Protein AF-A0A5Q4E3F9-F1 (afdb_monomer)

Foldseek 3Di:
DDDDDDDDDDDDDPDPPDDPPPPPDPCPPPVPPPPVVVVVVLVVLLVQLVVLQVVLVVCVVVVVLVSSLVSLVSSLVSCVVSVVPVSNVSSLQSNLVSCVSVVVNVVSVVD

pLDDT: mean 79.7, std 23.47, range [38.62, 98.75]

Sequence (111 aa):
MRYAAKWLGLVAATAVMVPFAEISGFFKEPGDLMPAALAQSAEERKAEAGRLLDQGVEQFNVSQFREALRSWEQALEIYREIEDRDGEGRALGNLGIAYGSLGDYRQAIDF

Mean predicted aligned error: 13.58 Å

Radius of gyration: 21.67 Å; Cα contacts (8 Å, |Δi|>4): 84; chains: 1; bounding box: 46×48×54 Å

Nearest PDB structures (foldseek):
  3sf4-assembly1_A  TM=8.828E-01  e=9.933E-03  Homo sapiens
  3ro3-assembly1_A  TM=9.677E-01  e=2.035E-02  Mus musculus
  4yvo-assembly1_A  TM=9.845E-01  e=2.402E-02  Arabidopsis thaliana
  8glv-assembly1_Lf  TM=8.428E-01  e=2.439E-01  Chlamydomonas reinhardtii
  4i9e-assembly1_B  TM=7.942E-01  e=3.793E-01  Bacillus subtilis subsp. subtilis str. 168

Structure (mmCIF, N/CA/C/O backbone):
data_AF-A0A5Q4E3F9-F1
#
_entry.id   AF-A0A5Q4E3F9-F1
#
loop_
_atom_site.group_PDB
_atom_site.id
_atom_site.type_symbol
_atom_site.label_atom_id
_atom_site.label_alt_id
_atom_site.label_comp_id
_atom_site.label_asym_id
_atom_site.label_entity_id
_atom_site.label_seq_id
_atom_site.pdbx_PDB_ins_code
_atom_site.Cartn_x
_atom_site.Cartn_y
_atom_site.Cartn_z
_atom_site.occupancy
_atom_site.B_iso_or_equiv
_atom_site.auth_seq_id
_atom_site.auth_comp_id
_atom_site.auth_asym_id
_atom_site.auth_atom_id
_a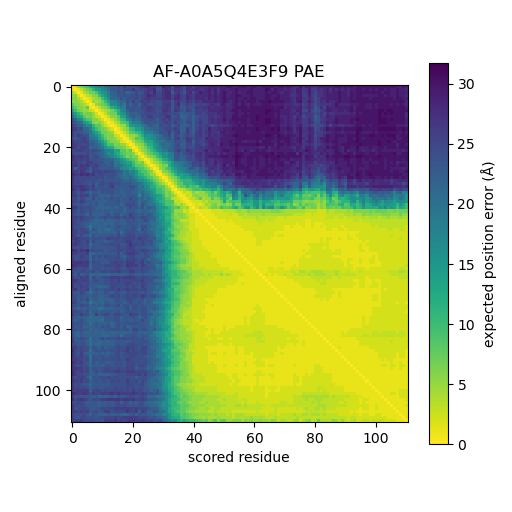tom_site.pdbx_PDB_model_num
ATOM 1 N N . MET A 1 1 ? 1.035 42.644 -22.861 1.00 38.62 1 MET A N 1
ATOM 2 C CA . MET A 1 1 ? 0.411 41.388 -22.388 1.00 38.62 1 MET A CA 1
ATOM 3 C C . MET A 1 1 ? 1.522 40.332 -22.359 1.00 38.62 1 MET A C 1
ATOM 5 O O . MET A 1 1 ? 1.952 39.922 -23.418 1.00 38.62 1 MET A O 1
ATOM 9 N N . ARG A 1 2 ? 2.345 40.248 -21.302 1.00 58.91 2 ARG A N 1
ATOM 10 C CA . ARG A 1 2 ? 2.255 39.331 -20.140 1.00 58.91 2 ARG A CA 1
ATOM 11 C C . ARG A 1 2 ? 1.922 37.881 -20.520 1.00 58.91 2 ARG A C 1
ATOM 13 O O . ARG A 1 2 ? 0.752 37.560 -20.492 1.00 58.91 2 ARG A O 1
ATOM 20 N N . TYR A 1 3 ? 2.939 37.054 -20.780 1.00 49.88 3 TYR A N 1
ATOM 21 C CA . TYR A 1 3 ? 3.209 35.829 -20.010 1.00 49.88 3 TYR A CA 1
ATOM 22 C C . TYR A 1 3 ? 4.714 35.550 -20.021 1.00 49.88 3 TYR A C 1
ATOM 24 O O . TYR A 1 3 ? 5.286 35.053 -20.983 1.00 49.88 3 TYR A O 1
ATOM 32 N N . ALA A 1 4 ? 5.346 35.937 -18.916 1.00 47.97 4 ALA A N 1
ATOM 33 C CA . ALA A 1 4 ? 6.593 35.363 -18.459 1.00 47.97 4 ALA A CA 1
ATOM 34 C C . ALA A 1 4 ? 6.235 34.056 -17.740 1.00 47.97 4 ALA A C 1
ATOM 36 O O . ALA A 1 4 ? 5.540 34.103 -16.725 1.00 47.97 4 ALA A O 1
ATOM 37 N N . ALA A 1 5 ? 6.692 32.915 -18.249 1.00 56.16 5 ALA A N 1
ATOM 38 C CA . ALA A 1 5 ? 6.723 31.667 -17.497 1.00 56.16 5 ALA A CA 1
ATOM 39 C C . ALA A 1 5 ? 8.181 31.396 -17.125 1.00 56.16 5 ALA A C 1
ATOM 41 O O . ALA A 1 5 ? 9.022 31.074 -17.961 1.00 56.16 5 ALA A O 1
ATOM 42 N N . LYS A 1 6 ? 8.476 31.669 -15.856 1.00 49.81 6 LYS A N 1
ATOM 43 C CA . LYS A 1 6 ? 9.757 31.447 -15.200 1.00 49.81 6 LYS A CA 1
ATOM 44 C C . LYS A 1 6 ? 10.014 29.946 -15.064 1.00 49.81 6 LYS A C 1
ATOM 46 O O . LYS A 1 6 ? 9.208 29.235 -14.475 1.00 49.81 6 LYS A O 1
ATOM 51 N N . TRP A 1 7 ? 11.173 29.519 -15.543 1.00 39.16 7 TRP A N 1
ATOM 52 C CA . TRP A 1 7 ? 11.849 28.289 -15.149 1.00 39.16 7 TRP A CA 1
ATOM 53 C C . TRP A 1 7 ? 12.178 28.321 -13.656 1.00 39.16 7 TRP A C 1
ATOM 55 O O . TRP A 1 7 ? 12.777 29.299 -13.222 1.00 39.16 7 TRP A O 1
ATOM 65 N N . LEU A 1 8 ? 11.845 27.272 -12.898 1.00 42.03 8 LEU A N 1
ATOM 66 C CA . LEU A 1 8 ? 12.529 26.907 -11.649 1.00 42.03 8 LEU A CA 1
ATOM 67 C C . LEU A 1 8 ? 12.261 25.425 -11.331 1.00 42.03 8 LEU A C 1
ATOM 69 O O . LEU A 1 8 ? 11.358 25.075 -10.580 1.00 42.03 8 LEU A O 1
ATOM 73 N N . GLY A 1 9 ? 13.080 24.564 -11.923 1.00 43.66 9 GLY A N 1
ATOM 74 C CA . GLY A 1 9 ? 13.325 23.197 -11.477 1.00 43.66 9 GLY A CA 1
ATOM 75 C C . GLY A 1 9 ? 14.825 22.965 -11.592 1.00 43.66 9 GLY A C 1
ATOM 76 O O . GLY A 1 9 ? 15.331 22.688 -12.673 1.00 43.66 9 GLY A O 1
ATOM 77 N N . LEU A 1 10 ? 15.547 23.218 -10.502 1.00 45.50 10 LEU A N 1
ATOM 78 C CA . LEU A 1 10 ? 16.985 22.996 -10.378 1.00 45.50 10 LEU A CA 1
ATOM 79 C C . LEU A 1 10 ? 17.276 21.492 -10.468 1.00 45.50 10 LEU A C 1
ATOM 81 O O . LEU A 1 10 ? 16.983 20.760 -9.529 1.00 45.50 10 LEU A O 1
ATOM 85 N N . VAL A 1 11 ? 17.926 21.052 -11.544 1.00 44.12 11 VAL A N 1
ATOM 86 C CA . VAL A 1 11 ? 18.807 19.881 -11.489 1.00 44.12 11 VAL A CA 1
ATOM 87 C C . VAL A 1 11 ? 20.178 20.345 -11.949 1.00 44.12 11 VAL A C 1
ATOM 89 O O . VAL A 1 11 ? 20.416 20.617 -13.124 1.00 44.12 11 VAL A O 1
ATOM 92 N N . ALA A 1 12 ? 21.071 20.507 -10.978 1.00 42.97 12 ALA A N 1
ATOM 93 C CA . ALA A 1 12 ? 22.480 20.725 -11.226 1.00 42.97 12 ALA A CA 1
ATOM 94 C C . ALA A 1 12 ? 23.082 19.428 -11.782 1.00 42.97 12 ALA A C 1
ATOM 96 O O . ALA A 1 12 ? 23.466 18.535 -11.036 1.00 42.97 12 ALA A O 1
ATOM 97 N N . ALA A 1 13 ? 23.174 19.336 -13.101 1.00 41.88 13 ALA A N 1
ATOM 98 C CA . ALA A 1 13 ? 24.150 18.495 -13.768 1.00 41.88 13 ALA A CA 1
ATOM 99 C C . ALA A 1 13 ? 24.885 19.412 -14.739 1.00 41.88 13 ALA A C 1
ATOM 101 O O . ALA A 1 13 ? 24.270 20.029 -15.607 1.00 41.88 13 ALA A O 1
ATOM 102 N N . THR A 1 14 ? 26.189 19.586 -14.541 1.00 40.38 14 THR A N 1
ATOM 103 C CA . THR A 1 14 ? 27.051 20.361 -15.435 1.00 40.38 14 THR A CA 1
ATOM 104 C C . THR A 1 14 ? 27.060 19.699 -16.810 1.00 40.38 14 THR A C 1
ATOM 106 O O . THR A 1 14 ? 27.890 18.838 -17.092 1.00 40.38 14 THR A O 1
ATOM 109 N N . ALA A 1 15 ? 26.110 20.073 -17.660 1.00 41.53 15 ALA A N 1
ATOM 110 C CA . ALA A 1 15 ? 26.126 19.720 -19.062 1.00 41.53 15 ALA A CA 1
ATOM 111 C C . ALA A 1 15 ? 27.229 20.547 -19.724 1.00 41.53 15 ALA A C 1
ATOM 113 O O . ALA A 1 15 ? 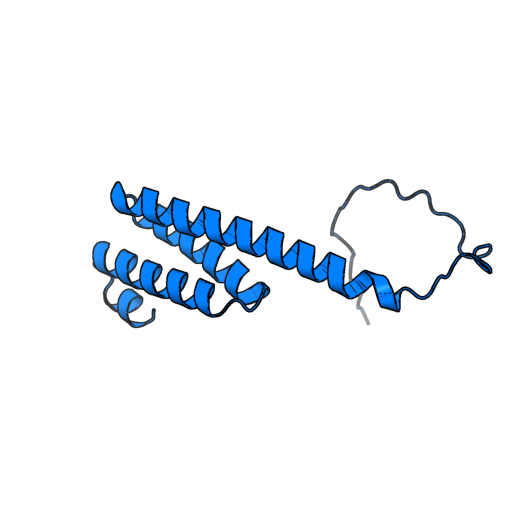27.122 21.767 -19.858 1.00 41.53 15 ALA A O 1
ATOM 114 N N . VAL A 1 16 ? 28.309 19.880 -20.126 1.00 45.00 16 VAL A N 1
ATOM 115 C CA . VAL A 1 16 ? 29.194 20.410 -21.161 1.00 45.00 16 VAL A CA 1
ATOM 116 C C . VAL A 1 16 ? 28.315 20.610 -22.395 1.00 45.00 16 VAL A C 1
ATOM 118 O O . VAL A 1 16 ? 27.860 19.650 -23.012 1.00 45.00 16 VAL A O 1
ATOM 121 N N . MET A 1 17 ? 28.001 21.868 -22.699 1.00 46.41 17 MET A N 1
ATOM 122 C CA . MET A 1 17 ? 27.249 22.258 -23.884 1.00 46.41 17 MET A CA 1
ATOM 123 C C . MET A 1 17 ? 28.147 22.034 -25.102 1.00 46.41 17 MET A C 1
ATOM 125 O O . MET A 1 17 ? 28.962 22.886 -25.447 1.00 46.41 17 MET A O 1
ATOM 129 N N . VAL A 1 18 ? 28.034 20.864 -25.730 1.00 52.53 18 VAL A N 1
ATOM 130 C CA . VAL A 1 18 ? 28.659 20.623 -27.032 1.00 52.53 18 VAL A CA 1
ATOM 131 C C . VAL A 1 18 ? 27.805 21.326 -28.096 1.00 52.53 18 VAL A C 1
ATOM 133 O O . VAL A 1 18 ? 26.594 21.097 -28.142 1.00 52.53 18 VAL A O 1
ATOM 136 N N . PRO A 1 19 ? 28.382 22.209 -28.932 1.00 42.56 19 PRO A N 1
ATOM 137 C CA . PRO A 1 19 ? 27.640 22.882 -29.989 1.00 42.56 19 PRO A CA 1
ATOM 138 C C . PRO A 1 19 ? 27.097 21.870 -31.010 1.00 42.56 19 PRO A C 1
ATOM 140 O O . PRO A 1 19 ? 27.812 21.006 -31.511 1.00 42.56 19 PRO A O 1
ATOM 143 N N . PHE A 1 20 ? 25.809 22.017 -31.320 1.00 46.03 20 PHE A N 1
ATOM 144 C CA . PHE A 1 20 ? 24.930 21.120 -32.089 1.00 46.03 20 PHE A CA 1
ATOM 145 C C . PHE A 1 20 ? 25.302 20.915 -33.583 1.00 46.03 20 PHE A C 1
ATOM 147 O O . PHE A 1 20 ? 24.492 20.423 -34.359 1.00 46.03 20 PHE A O 1
ATOM 154 N N . ALA A 1 21 ? 26.510 21.269 -34.030 1.00 41.41 21 ALA A N 1
ATOM 155 C CA . ALA A 1 21 ? 26.840 21.333 -35.460 1.00 41.41 21 ALA A CA 1
ATOM 156 C C . ALA A 1 21 ? 27.741 20.205 -36.013 1.00 41.41 21 ALA A C 1
ATOM 158 O O . ALA A 1 21 ? 27.964 20.183 -37.218 1.00 41.41 21 ALA A O 1
ATOM 159 N N . GLU A 1 22 ? 28.226 19.249 -35.205 1.00 44.12 22 GLU A N 1
ATOM 160 C CA . GLU A 1 22 ? 29.203 18.233 -35.673 1.00 44.12 22 GLU A CA 1
ATOM 161 C C . GLU A 1 22 ? 28.793 16.756 -35.495 1.00 44.12 22 GLU A C 1
ATOM 163 O O . GLU A 1 22 ? 29.639 15.866 -35.511 1.00 44.12 22 GLU A O 1
ATOM 168 N N . ILE A 1 23 ? 27.501 16.435 -35.375 1.00 51.12 23 ILE A N 1
ATOM 169 C CA . ILE A 1 23 ? 27.048 15.030 -35.274 1.00 51.12 23 ILE A CA 1
ATOM 170 C C . ILE A 1 23 ? 26.315 14.596 -36.550 1.00 51.12 23 ILE A C 1
ATOM 172 O O . ILE A 1 23 ? 25.184 14.124 -36.512 1.00 51.12 23 ILE A O 1
ATOM 176 N N . SER A 1 24 ? 26.955 14.731 -37.710 1.00 47.88 24 SER A N 1
ATOM 177 C CA . SER A 1 24 ? 26.427 14.209 -38.982 1.00 47.88 24 SER A CA 1
ATOM 178 C C . SER A 1 24 ? 26.780 12.732 -39.241 1.00 47.88 24 SER A C 1
ATOM 180 O O . SER A 1 24 ? 26.596 12.247 -40.354 1.00 47.88 24 SER A O 1
ATOM 182 N N . GLY A 1 25 ? 27.246 11.986 -38.226 1.00 45.28 25 GLY A N 1
ATOM 183 C CA . GLY A 1 25 ? 27.610 10.565 -38.372 1.00 45.28 25 GLY A CA 1
ATOM 184 C C . GLY A 1 25 ? 27.355 9.649 -37.167 1.00 45.28 25 GLY A C 1
ATOM 185 O O . GLY A 1 25 ? 27.696 8.473 -37.240 1.00 45.28 25 GLY A O 1
ATOM 186 N N . PHE A 1 26 ? 26.762 10.140 -36.070 1.00 47.06 26 PHE A N 1
ATOM 187 C CA . PHE A 1 26 ? 26.516 9.346 -34.849 1.00 47.06 26 PHE A CA 1
ATOM 188 C C . PHE A 1 26 ? 25.034 9.301 -34.446 1.00 47.06 26 PHE A C 1
ATOM 190 O O . PHE A 1 26 ? 24.702 9.033 -33.297 1.00 47.06 26 PHE A O 1
ATOM 197 N N . PHE A 1 27 ? 24.117 9.556 -35.380 1.00 45.72 27 PHE A N 1
ATOM 198 C CA . PHE A 1 27 ? 22.696 9.284 -35.167 1.00 45.72 27 PHE A CA 1
ATOM 199 C C . PHE A 1 27 ? 22.392 7.877 -35.689 1.00 45.72 27 PHE A C 1
ATOM 201 O O . PHE A 1 27 ? 21.877 7.678 -36.785 1.00 45.72 27 PHE A O 1
ATOM 208 N N . LYS A 1 28 ? 22.788 6.872 -34.902 1.00 48.53 28 LYS A N 1
ATOM 209 C CA . LYS A 1 28 ? 22.161 5.554 -34.984 1.00 48.53 28 LYS A CA 1
ATOM 210 C C . LYS A 1 28 ? 20.734 5.746 -34.476 1.00 48.53 28 LYS A C 1
ATOM 212 O O . LYS A 1 28 ? 20.566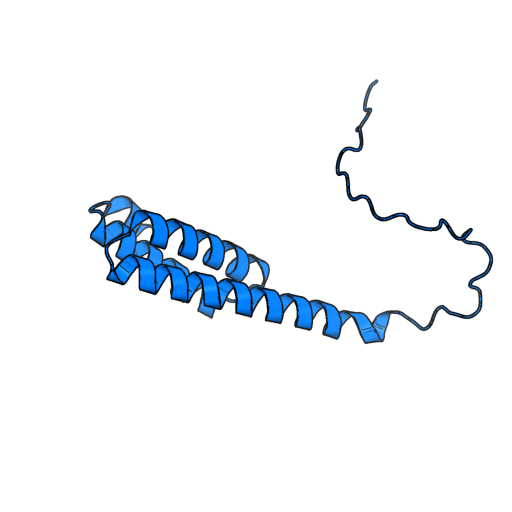 6.140 -33.327 1.00 48.53 28 LYS A O 1
ATOM 217 N N . GLU A 1 29 ? 19.758 5.562 -35.364 1.00 42.38 29 GLU A N 1
ATOM 218 C CA . GLU A 1 29 ? 18.313 5.620 -35.100 1.00 42.38 29 GLU A CA 1
ATOM 219 C C . GLU A 1 29 ? 17.980 5.226 -33.641 1.00 42.38 29 GLU A C 1
ATOM 221 O O . GLU A 1 29 ? 18.190 4.069 -33.266 1.00 42.38 29 GLU A O 1
ATOM 226 N N . PRO A 1 30 ? 17.471 6.141 -32.791 1.00 49.97 30 PRO A N 1
ATOM 227 C CA . PRO A 1 30 ? 17.118 5.830 -31.402 1.00 49.97 30 PRO A CA 1
ATOM 228 C C . PRO A 1 30 ? 15.907 4.884 -31.259 1.00 49.97 30 PRO A C 1
ATOM 230 O O . PRO A 1 30 ? 15.471 4.623 -30.142 1.00 49.97 30 PRO A O 1
ATOM 233 N N . GLY A 1 31 ? 15.371 4.336 -32.355 1.00 47.41 31 GLY A N 1
ATOM 234 C CA . GLY A 1 31 ? 14.193 3.464 -32.356 1.00 47.41 31 GLY A CA 1
ATOM 235 C C . GLY 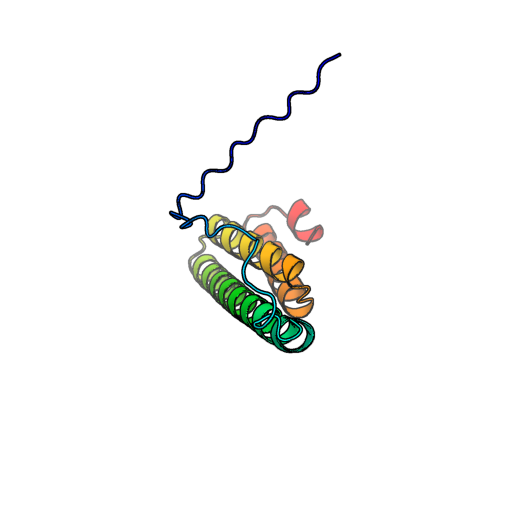A 1 31 ? 14.375 2.115 -31.650 1.00 47.41 31 GLY A C 1
ATOM 236 O O . GLY A 1 31 ? 13.403 1.588 -31.118 1.00 47.41 31 GLY A O 1
ATOM 237 N N . ASP A 1 32 ? 15.601 1.586 -31.563 1.00 48.47 32 ASP A N 1
ATOM 238 C CA . ASP A 1 32 ? 15.830 0.221 -31.054 1.00 48.47 32 ASP A CA 1
ATOM 239 C C . ASP A 1 32 ? 16.153 0.145 -29.547 1.00 48.47 32 ASP A C 1
ATOM 241 O O . ASP A 1 32 ? 16.110 -0.935 -28.959 1.00 48.47 32 ASP A O 1
ATOM 245 N N . LEU A 1 33 ? 16.482 1.269 -28.894 1.00 52.50 33 LEU A N 1
ATOM 246 C CA . LEU A 1 33 ? 16.935 1.290 -27.487 1.00 52.50 33 LEU A CA 1
ATOM 247 C C . LEU A 1 33 ? 15.904 1.862 -26.499 1.00 52.50 33 LEU A C 1
ATOM 249 O O . LEU A 1 33 ? 16.103 1.782 -25.288 1.00 52.50 33 LEU A O 1
ATOM 253 N N . MET A 1 34 ? 14.790 2.412 -26.991 1.00 53.19 34 MET A N 1
ATOM 254 C CA . MET A 1 34 ? 13.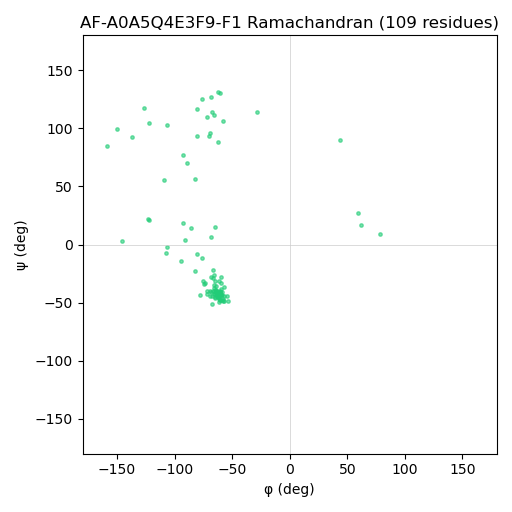743 3.012 -26.153 1.00 53.19 34 MET A CA 1
ATOM 255 C C . MET A 1 34 ? 12.824 2.036 -25.393 1.00 53.19 34 MET A C 1
ATOM 257 O O . MET A 1 34 ? 12.440 2.387 -24.278 1.00 53.19 34 MET A O 1
ATOM 261 N N . PRO A 1 35 ? 12.499 0.813 -25.864 1.00 61.12 35 PRO A N 1
ATOM 262 C CA . PRO A 1 35 ? 11.617 -0.067 -25.092 1.00 61.12 35 PRO A CA 1
ATOM 263 C C . PRO A 1 35 ? 12.312 -0.700 -23.876 1.00 61.12 35 PRO A C 1
ATOM 265 O O . PRO A 1 35 ? 11.685 -0.863 -22.834 1.00 61.12 35 PRO A O 1
ATOM 268 N N . ALA A 1 36 ? 13.608 -1.016 -23.968 1.00 61.47 36 ALA A N 1
ATOM 269 C CA . ALA A 1 36 ? 14.329 -1.697 -22.891 1.00 61.47 36 ALA A CA 1
ATOM 270 C C . ALA A 1 36 ? 14.588 -0.786 -21.679 1.00 61.47 36 ALA A C 1
ATOM 272 O O . ALA A 1 36 ? 14.432 -1.226 -20.546 1.00 61.47 36 ALA A O 1
ATOM 273 N N . ALA A 1 37 ? 14.932 0.487 -21.906 1.00 61.12 37 ALA A N 1
ATOM 274 C CA . ALA A 1 37 ? 15.168 1.446 -20.826 1.00 61.12 37 ALA A CA 1
ATOM 275 C C . ALA A 1 37 ? 13.874 1.809 -20.075 1.00 61.12 37 ALA A C 1
ATOM 277 O O . ALA A 1 37 ? 13.876 1.881 -18.847 1.00 61.12 37 ALA A O 1
ATOM 278 N N . LEU A 1 38 ? 12.757 1.979 -20.797 1.00 69.94 38 LEU A N 1
ATOM 279 C CA . LEU A 1 38 ? 11.446 2.216 -20.186 1.00 69.94 38 LEU A CA 1
ATOM 280 C C . LEU A 1 38 ? 10.954 0.984 -19.419 1.00 69.94 38 LEU A C 1
ATOM 282 O O . LEU A 1 38 ? 10.530 1.124 -18.274 1.00 69.94 38 LEU A O 1
ATOM 286 N N . ALA A 1 39 ? 11.089 -0.216 -19.992 1.00 66.25 39 ALA A N 1
ATOM 287 C CA . ALA A 1 39 ? 10.766 -1.463 -19.298 1.00 66.25 39 ALA A CA 1
ATOM 288 C C . ALA A 1 39 ? 11.626 -1.653 -18.041 1.00 66.25 39 ALA A C 1
ATOM 290 O O . ALA A 1 39 ? 11.099 -1.988 -16.988 1.00 66.25 39 ALA A O 1
ATOM 291 N N . GLN A 1 40 ? 12.928 -1.368 -18.114 1.00 69.75 40 GLN A N 1
ATOM 292 C CA . GLN A 1 40 ? 13.810 -1.449 -16.952 1.00 69.75 40 GLN A CA 1
ATOM 293 C C . GLN A 1 40 ? 13.391 -0.459 -15.858 1.00 69.75 40 GLN A C 1
ATOM 295 O O . GLN A 1 40 ? 13.317 -0.834 -14.692 1.00 69.75 40 GLN A O 1
ATOM 300 N N . SER A 1 41 ? 13.037 0.774 -16.229 1.00 82.75 41 SER A N 1
ATOM 301 C CA . SER A 1 41 ? 12.536 1.758 -15.266 1.00 82.75 41 SER A CA 1
ATOM 302 C C . SER A 1 41 ? 11.185 1.361 -14.655 1.00 82.75 41 SER A C 1
ATOM 304 O O . SER A 1 41 ? 10.962 1.591 -13.468 1.00 82.75 41 SER A O 1
ATOM 306 N N . ALA A 1 42 ? 10.307 0.705 -15.423 1.00 87.88 42 ALA A N 1
ATOM 307 C CA . ALA A 1 42 ? 9.038 0.178 -14.926 1.00 87.88 42 ALA A CA 1
ATOM 308 C C . ALA A 1 42 ? 9.247 -0.995 -13.954 1.00 87.88 42 ALA A C 1
ATOM 310 O O . ALA A 1 42 ? 8.598 -1.040 -12.914 1.00 87.88 42 ALA A O 1
ATOM 311 N N . GLU A 1 43 ? 10.186 -1.901 -14.239 1.00 88.94 43 GLU A N 1
ATOM 312 C CA . GLU A 1 43 ? 10.537 -3.010 -13.341 1.00 88.94 43 GLU A CA 1
ATOM 313 C C . GLU A 1 43 ? 11.190 -2.523 -12.040 1.00 88.94 43 GLU A C 1
ATOM 315 O O . GLU A 1 43 ? 10.870 -3.013 -10.957 1.00 88.94 43 GLU A O 1
ATOM 320 N N . GLU A 1 44 ? 12.065 -1.518 -12.108 1.00 92.06 44 GLU A N 1
ATOM 32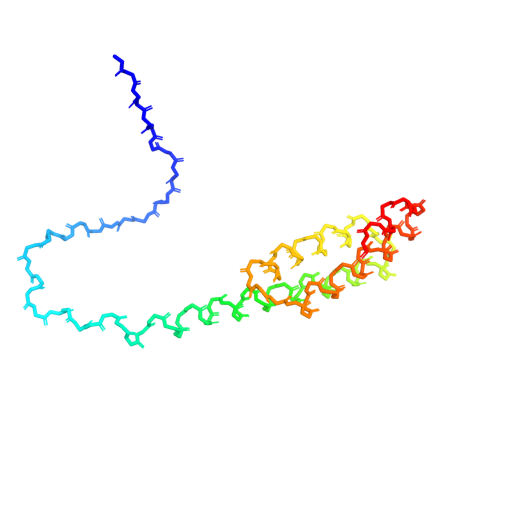1 C CA . GLU A 1 44 ? 12.656 -0.897 -10.917 1.00 92.06 44 GLU A CA 1
ATOM 322 C C . GLU A 1 44 ? 11.583 -0.228 -10.046 1.00 92.06 44 GLU A C 1
ATOM 324 O O . GLU A 1 44 ? 11.546 -0.446 -8.831 1.00 92.06 44 GLU A O 1
ATOM 329 N N . ARG A 1 45 ? 10.653 0.509 -10.667 1.00 93.19 45 ARG A N 1
ATOM 330 C CA . ARG A 1 45 ? 9.495 1.110 -9.988 1.00 93.19 45 ARG A CA 1
ATOM 331 C C . ARG A 1 45 ? 8.568 0.053 -9.394 1.00 93.19 45 ARG A C 1
ATOM 333 O O . ARG A 1 45 ? 8.151 0.177 -8.246 1.00 93.19 45 ARG A O 1
ATOM 340 N N . LYS A 1 46 ? 8.302 -1.032 -10.120 1.00 95.69 46 LYS A N 1
ATOM 341 C CA . LYS A 1 46 ? 7.527 -2.172 -9.619 1.00 95.69 46 LYS A CA 1
ATOM 342 C C . LYS A 1 46 ? 8.177 -2.801 -8.391 1.00 95.69 46 LYS A C 1
ATOM 344 O O . LYS A 1 46 ? 7.489 -3.103 -7.418 1.00 95.69 46 LYS A O 1
ATOM 349 N N . ALA A 1 47 ? 9.495 -2.982 -8.413 1.00 96.88 47 ALA A N 1
ATOM 350 C CA . ALA A 1 47 ? 10.237 -3.519 -7.280 1.00 96.88 47 ALA A CA 1
ATOM 351 C C . ALA A 1 47 ? 10.188 -2.579 -6.063 1.00 96.88 47 ALA A C 1
ATOM 353 O O . ALA A 1 47 ? 10.047 -3.046 -4.933 1.00 96.88 47 ALA A O 1
ATOM 354 N N . GLU A 1 48 ? 10.271 -1.264 -6.275 1.00 96.88 48 GLU A N 1
ATOM 355 C CA . GLU A 1 48 ? 10.082 -0.255 -5.226 1.00 96.88 48 GLU A CA 1
ATOM 356 C C . GLU A 1 48 ? 8.675 -0.324 -4.613 1.00 96.88 48 GLU A C 1
ATOM 358 O O . GLU A 1 48 ? 8.545 -0.442 -3.393 1.00 96.88 48 GLU A O 1
ATOM 363 N N . ALA A 1 49 ? 7.631 -0.353 -5.446 1.00 98.12 49 ALA A N 1
ATOM 364 C CA . ALA A 1 49 ? 6.246 -0.503 -5.001 1.00 98.12 49 ALA A CA 1
ATOM 365 C C . ALA A 1 49 ? 6.022 -1.811 -4.224 1.00 98.12 49 ALA A C 1
ATOM 367 O O . ALA A 1 49 ? 5.318 -1.822 -3.215 1.00 98.12 49 ALA A O 1
ATOM 368 N N . GLY A 1 50 ? 6.658 -2.906 -4.652 1.00 98.56 50 GLY A N 1
ATOM 369 C CA . GLY A 1 50 ? 6.649 -4.184 -3.938 1.00 98.56 50 GLY A CA 1
ATOM 370 C C . GLY A 1 50 ? 7.218 -4.066 -2.526 1.00 98.56 50 GLY A C 1
ATOM 371 O O . GLY A 1 50 ? 6.574 -4.478 -1.566 1.00 98.56 50 GLY A O 1
ATOM 372 N N . ARG A 1 51 ? 8.377 -3.415 -2.374 1.00 98.56 51 ARG A N 1
ATOM 373 C CA . ARG A 1 51 ? 8.992 -3.189 -1.055 1.00 98.56 51 ARG A CA 1
ATOM 374 C C . ARG A 1 51 ? 8.115 -2.333 -0.144 1.00 98.56 51 ARG A C 1
ATOM 376 O O . ARG A 1 51 ? 8.010 -2.633 1.040 1.00 98.56 51 ARG A O 1
ATOM 383 N N . LEU A 1 52 ? 7.488 -1.286 -0.681 1.00 98.62 52 LEU A N 1
ATOM 384 C CA . LEU A 1 52 ? 6.550 -0.446 0.070 1.00 98.62 52 LEU A CA 1
ATOM 385 C C . LEU A 1 52 ? 5.308 -1.234 0.503 1.00 98.62 52 LEU A C 1
ATOM 387 O O . LEU A 1 52 ? 4.837 -1.073 1.629 1.00 98.62 52 LEU A O 1
ATOM 391 N N . LEU A 1 53 ? 4.805 -2.118 -0.363 1.00 98.50 53 LEU A N 1
ATOM 392 C CA . LEU A 1 53 ? 3.686 -2.999 -0.047 1.00 98.50 53 LEU A CA 1
ATOM 393 C C . LEU A 1 53 ? 4.025 -3.920 1.135 1.00 98.50 53 LEU A C 1
ATOM 395 O O . LEU A 1 53 ? 3.256 -3.982 2.097 1.00 98.50 53 LEU A O 1
ATOM 399 N N . ASP A 1 54 ? 5.195 -4.559 1.092 1.00 98.56 54 ASP A N 1
ATOM 400 C CA . ASP A 1 54 ? 5.692 -5.440 2.154 1.00 98.56 54 ASP A CA 1
ATOM 401 C C . ASP A 1 54 ? 5.962 -4.671 3.455 1.00 98.56 54 ASP A C 1
ATOM 403 O O . ASP A 1 54 ? 5.595 -5.122 4.541 1.00 98.56 54 ASP A O 1
ATOM 407 N N . GLN A 1 55 ? 6.540 -3.470 3.361 1.00 98.62 55 GLN A N 1
ATOM 408 C CA . GLN A 1 55 ? 6.744 -2.592 4.512 1.00 98.62 55 GLN A CA 1
ATOM 409 C C . GLN A 1 55 ? 5.416 -2.236 5.190 1.00 98.62 55 GLN A C 1
ATOM 411 O O . GLN A 1 55 ? 5.329 -2.272 6.418 1.00 98.62 55 GLN A O 1
ATOM 416 N N . GLY A 1 56 ? 4.379 -1.911 4.412 1.00 98.56 56 GLY A N 1
ATOM 417 C CA . GLY A 1 56 ? 3.065 -1.611 4.970 1.00 98.56 56 GLY A CA 1
ATOM 418 C C . GLY A 1 56 ? 2.442 -2.822 5.672 1.00 98.56 56 GLY A C 1
ATOM 419 O O . GLY A 1 56 ? 1.838 -2.665 6.731 1.00 98.56 56 GLY A O 1
ATOM 420 N N . VAL A 1 57 ? 2.660 -4.040 5.156 1.00 98.56 57 VAL A N 1
ATOM 421 C CA . VAL A 1 57 ? 2.245 -5.287 5.831 1.00 98.56 57 VAL A CA 1
ATOM 422 C C . VAL A 1 57 ? 2.959 -5.446 7.170 1.00 98.56 57 VAL A C 1
ATOM 424 O O . VAL A 1 57 ? 2.310 -5.722 8.179 1.00 98.56 57 VAL A O 1
ATOM 427 N N . GLU A 1 58 ? 4.269 -5.214 7.214 1.00 98.56 58 GLU A N 1
ATOM 428 C CA . GLU A 1 58 ? 5.030 -5.292 8.462 1.00 98.56 58 GLU A CA 1
ATOM 429 C C . GLU A 1 58 ? 4.534 -4.269 9.494 1.00 98.56 58 GLU A C 1
ATOM 431 O O . GLU A 1 58 ? 4.270 -4.613 10.646 1.00 98.56 58 GLU A O 1
ATOM 436 N N . GLN A 1 59 ? 4.312 -3.022 9.074 1.00 98.44 59 GLN A N 1
ATOM 437 C CA . GLN A 1 59 ? 3.755 -1.970 9.929 1.00 98.44 59 GLN A CA 1
ATOM 438 C C . GLN A 1 59 ? 2.353 -2.322 10.440 1.00 98.44 59 GLN A C 1
ATOM 440 O O . GLN A 1 59 ? 2.045 -2.093 11.613 1.00 98.44 59 GLN A O 1
ATOM 445 N N . PHE A 1 60 ? 1.508 -2.903 9.588 1.00 98.38 60 PHE A N 1
ATOM 446 C CA . PHE A 1 60 ? 0.172 -3.353 9.962 1.00 98.38 60 PHE A CA 1
ATOM 447 C C . PHE A 1 60 ? 0.225 -4.441 11.043 1.00 98.38 60 PHE A C 1
ATOM 449 O O . PHE A 1 60 ? -0.510 -4.361 12.028 1.00 98.38 60 PHE A O 1
ATOM 456 N N . ASN A 1 61 ? 1.137 -5.411 10.915 1.00 98.06 61 ASN A N 1
ATOM 457 C CA . ASN A 1 61 ? 1.301 -6.503 11.880 1.00 98.06 61 ASN A CA 1
ATOM 458 C C . ASN A 1 61 ? 1.682 -6.007 13.282 1.00 98.06 61 ASN A C 1
ATOM 460 O O . ASN A 1 61 ? 1.263 -6.589 14.282 1.00 98.06 61 ASN A O 1
ATOM 464 N N . VAL A 1 62 ? 2.417 -4.895 13.371 1.00 97.88 62 VAL A N 1
ATOM 465 C CA . VAL A 1 62 ? 2.753 -4.231 14.643 1.00 97.88 62 VAL A CA 1
ATOM 466 C C . VAL A 1 62 ? 1.756 -3.130 15.034 1.00 97.88 62 VAL A C 1
ATOM 468 O O . VAL A 1 62 ? 2.051 -2.287 15.879 1.00 97.88 62 VAL A O 1
ATOM 471 N N . SER A 1 63 ? 0.552 -3.141 14.447 1.00 97.44 63 SER A N 1
ATOM 472 C CA . SER A 1 63 ? -0.552 -2.198 14.707 1.00 97.44 63 SER A CA 1
ATOM 473 C C . SER A 1 63 ? -0.250 -0.726 14.388 1.00 97.44 63 SER A C 1
ATOM 475 O O . SER A 1 63 ? -0.988 0.174 14.798 1.00 97.44 63 SER A O 1
ATOM 477 N N . GLN A 1 64 ? 0.795 -0.447 13.605 1.00 98.00 64 GLN A N 1
ATOM 478 C CA . GLN A 1 64 ? 1.123 0.893 13.112 1.00 98.00 64 GLN A CA 1
ATOM 479 C C . GLN A 1 64 ? 0.291 1.225 11.862 1.00 98.00 64 GLN A C 1
ATOM 481 O O . GLN A 1 64 ? 0.811 1.559 10.799 1.00 98.00 64 GLN A O 1
ATOM 486 N N . PHE A 1 65 ? -1.038 1.156 11.982 1.00 96.00 65 PHE A N 1
ATOM 487 C CA . PHE A 1 65 ? -1.968 1.249 10.848 1.00 96.00 65 PHE A CA 1
ATOM 488 C C . PHE A 1 65 ? -1.823 2.540 10.032 1.00 96.00 65 PHE A C 1
ATOM 490 O O . PHE A 1 65 ? -1.910 2.519 8.811 1.00 96.00 65 PHE A O 1
ATOM 497 N N . ARG A 1 66 ? -1.549 3.677 10.686 1.00 96.19 66 ARG A N 1
ATOM 498 C CA . ARG A 1 66 ? -1.352 4.962 9.988 1.00 96.19 66 ARG A CA 1
ATOM 499 C C . ARG A 1 66 ? -0.078 5.004 9.148 1.00 96.19 66 ARG A C 1
ATOM 501 O O . ARG A 1 66 ? -0.004 5.792 8.213 1.00 96.19 66 ARG A O 1
ATOM 508 N N . GLU A 1 67 ? 0.939 4.243 9.527 1.00 97.56 67 GLU A N 1
ATOM 509 C CA . GLU A 1 67 ? 2.165 4.108 8.741 1.00 97.56 67 GLU A CA 1
ATOM 510 C C . GLU A 1 67 ? 1.944 3.161 7.571 1.00 97.56 67 GLU A C 1
ATOM 512 O O . GLU A 1 67 ? 2.274 3.536 6.449 1.00 97.56 67 GLU A O 1
ATOM 517 N N . ALA A 1 68 ? 1.271 2.032 7.822 1.00 98.50 68 ALA A N 1
ATOM 518 C CA . ALA A 1 68 ? 0.881 1.083 6.785 1.00 98.50 68 ALA A CA 1
ATOM 519 C C . ALA A 1 68 ? 0.077 1.760 5.666 1.00 98.50 68 ALA A C 1
ATOM 521 O O . ALA A 1 68 ? 0.392 1.575 4.493 1.00 98.50 68 ALA A O 1
ATOM 522 N N . LEU A 1 69 ? -0.888 2.619 6.028 1.00 98.50 69 LEU A N 1
ATOM 523 C CA . LEU A 1 69 ? -1.643 3.432 5.070 1.00 98.50 69 LEU A CA 1
ATOM 524 C C . LEU A 1 69 ? -0.723 4.253 4.159 1.00 98.50 69 LEU A C 1
ATOM 526 O O . LEU A 1 69 ? -0.861 4.182 2.945 1.00 98.50 69 LEU A O 1
ATOM 530 N N . ARG A 1 70 ? 0.261 4.970 4.720 1.00 98.44 70 ARG A N 1
ATOM 531 C CA . ARG A 1 70 ? 1.187 5.788 3.919 1.00 98.44 70 ARG A CA 1
ATOM 532 C C . ARG A 1 70 ? 2.015 4.938 2.960 1.00 98.44 70 ARG A C 1
ATOM 534 O O . ARG A 1 70 ? 2.157 5.301 1.798 1.00 98.44 70 ARG A O 1
ATOM 541 N N . SER A 1 71 ? 2.550 3.814 3.433 1.00 98.50 71 SER A N 1
ATOM 542 C CA . SER A 1 71 ? 3.343 2.914 2.592 1.00 98.50 71 SER A CA 1
ATOM 543 C C . SER A 1 71 ? 2.508 2.305 1.461 1.00 98.50 71 SER A C 1
ATOM 545 O O . SER A 1 71 ? 2.969 2.242 0.322 1.00 98.50 71 SER A O 1
ATOM 547 N N . TRP A 1 72 ? 1.262 1.917 1.735 1.00 98.69 72 TRP A N 1
ATOM 548 C CA . TRP A 1 72 ? 0.360 1.374 0.720 1.00 98.69 72 TRP A CA 1
ATOM 549 C C . TRP A 1 72 ? -0.181 2.428 -0.253 1.00 98.69 72 TRP A C 1
ATOM 551 O O . TRP A 1 72 ? -0.318 2.119 -1.432 1.00 98.69 72 TRP A O 1
ATOM 561 N N . GLU A 1 73 ? -0.407 3.671 0.179 1.00 98.50 73 GLU A N 1
ATOM 562 C CA . GLU A 1 73 ? -0.741 4.798 -0.707 1.00 98.50 73 GLU A CA 1
ATOM 563 C C . GLU A 1 73 ? 0.401 5.098 -1.690 1.00 98.50 73 GLU A C 1
ATOM 565 O O . GLU A 1 73 ? 0.160 5.256 -2.886 1.00 98.50 73 GLU A O 1
ATOM 570 N N . GLN A 1 74 ? 1.650 5.107 -1.212 1.00 98.25 74 GLN A N 1
ATOM 571 C CA . GLN A 1 74 ? 2.824 5.293 -2.072 1.00 98.25 74 GLN A CA 1
ATOM 572 C C . GLN A 1 74 ? 2.995 4.135 -3.063 1.00 98.25 74 GLN A C 1
ATOM 574 O O . GLN A 1 74 ? 3.253 4.360 -4.244 1.00 98.25 74 GLN A O 1
ATOM 579 N N . ALA A 1 75 ? 2.811 2.890 -2.609 1.00 98.50 75 ALA A N 1
ATOM 580 C CA . ALA A 1 75 ? 2.838 1.729 -3.496 1.00 98.50 75 ALA A CA 1
ATOM 581 C C . ALA A 1 75 ? 1.738 1.814 -4.569 1.00 98.50 75 ALA A C 1
ATOM 583 O O . ALA A 1 75 ? 1.996 1.530 -5.737 1.00 98.50 75 ALA A O 1
ATOM 584 N N . LEU A 1 76 ? 0.527 2.236 -4.189 1.00 98.44 76 LEU A N 1
ATOM 585 C CA . LEU A 1 76 ? -0.607 2.413 -5.095 1.00 98.44 76 LEU A CA 1
ATOM 586 C C . LEU A 1 76 ? -0.330 3.459 -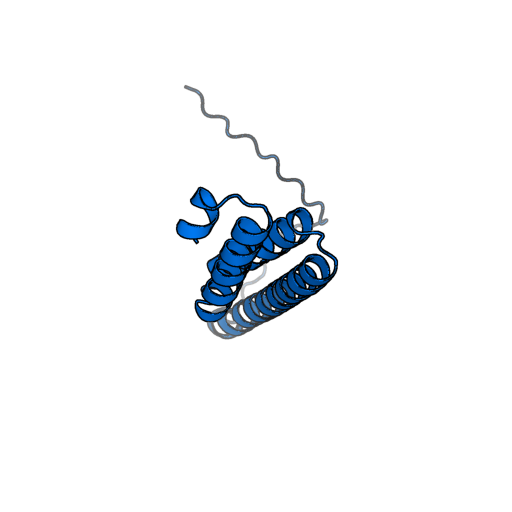6.180 1.00 98.44 76 LEU A C 1
ATOM 588 O O . LEU A 1 76 ? -0.661 3.221 -7.340 1.00 98.44 76 LEU A O 1
ATOM 592 N N . GLU A 1 77 ? 0.265 4.599 -5.823 1.00 97.69 77 GLU A N 1
ATOM 593 C CA . GLU A 1 77 ? 0.646 5.635 -6.789 1.00 97.69 77 GLU A CA 1
ATOM 594 C C . GLU A 1 77 ? 1.593 5.062 -7.849 1.00 97.69 77 GLU A C 1
ATOM 596 O O . GLU A 1 77 ? 1.309 5.161 -9.041 1.00 97.69 77 GLU A O 1
ATOM 601 N N . ILE A 1 78 ? 2.637 4.346 -7.424 1.00 95.19 78 ILE A N 1
ATOM 602 C CA . ILE A 1 78 ? 3.592 3.731 -8.350 1.00 95.19 78 ILE A CA 1
ATOM 603 C C . ILE A 1 78 ? 2.923 2.650 -9.206 1.00 95.19 78 ILE A C 1
ATOM 605 O O . ILE A 1 78 ? 3.106 2.642 -10.421 1.00 95.19 78 ILE A O 1
ATOM 609 N N . TYR A 1 79 ? 2.124 1.753 -8.614 1.00 97.75 79 TYR A N 1
ATOM 610 C CA . TYR A 1 79 ? 1.411 0.722 -9.377 1.00 97.75 79 TYR A CA 1
ATOM 611 C C . TYR A 1 79 ? 0.464 1.327 -10.422 1.00 97.75 79 TYR A C 1
ATOM 613 O O . TYR A 1 79 ? 0.330 0.776 -11.514 1.00 97.75 79 TYR A O 1
ATOM 621 N N . ARG A 1 80 ? -0.140 2.488 -10.140 1.00 95.94 80 ARG A N 1
ATOM 622 C CA . ARG A 1 80 ? -0.934 3.237 -11.123 1.00 95.94 80 ARG A CA 1
ATOM 623 C C . ARG A 1 80 ? -0.080 3.840 -12.230 1.00 95.94 80 ARG A C 1
ATOM 625 O O . ARG A 1 80 ? -0.470 3.715 -13.388 1.00 95.94 80 ARG A O 1
ATOM 632 N N . GLU A 1 81 ? 1.053 4.453 -11.888 1.00 93.56 81 GLU A N 1
ATOM 633 C CA . G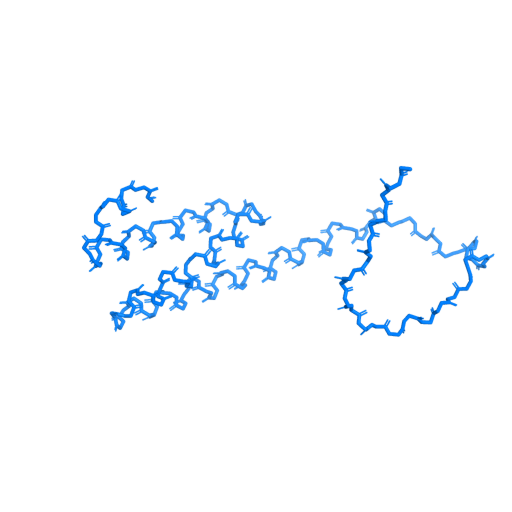LU A 1 81 ? 1.996 5.055 -12.844 1.00 93.56 81 GLU A CA 1
ATOM 634 C C . GLU A 1 81 ? 2.541 4.042 -13.856 1.00 93.56 81 GLU A C 1
ATOM 636 O O . GLU A 1 81 ? 2.661 4.363 -15.035 1.00 93.56 81 GLU A O 1
ATOM 641 N N . ILE A 1 82 ? 2.862 2.825 -13.405 1.00 94.88 82 ILE A N 1
ATOM 642 C CA . ILE A 1 82 ? 3.376 1.748 -14.269 1.00 94.88 82 ILE A CA 1
ATOM 643 C C . ILE A 1 82 ? 2.269 0.856 -14.849 1.00 94.88 82 ILE A C 1
ATOM 645 O O . ILE A 1 82 ? 2.563 -0.144 -15.498 1.00 94.88 82 ILE A O 1
ATOM 649 N N . GLU A 1 83 ? 1.005 1.191 -14.583 1.00 94.81 83 GLU A N 1
ATOM 650 C CA . GLU A 1 83 ? -0.181 0.452 -15.022 1.00 94.81 83 GLU A CA 1
ATOM 651 C C . GLU A 1 83 ? -0.259 -1.021 -14.551 1.00 94.81 83 GLU A C 1
ATOM 653 O O . GLU A 1 83 ? -0.932 -1.847 -15.171 1.00 94.81 83 GLU A O 1
ATOM 658 N N . ASP A 1 84 ? 0.359 -1.359 -13.412 1.00 96.12 84 ASP A N 1
ATOM 659 C CA . ASP A 1 84 ? 0.278 -2.688 -12.790 1.00 96.12 84 ASP A CA 1
ATOM 660 C C . ASP A 1 84 ? -1.029 -2.841 -11.997 1.00 96.12 84 ASP A C 1
ATOM 662 O O . ASP A 1 84 ? -1.140 -2.492 -10.818 1.00 96.12 84 ASP A O 1
ATOM 666 N N . ARG A 1 85 ? -2.037 -3.395 -12.672 1.00 97.88 85 ARG A N 1
ATOM 667 C CA . ARG A 1 85 ? -3.381 -3.609 -12.118 1.00 97.88 85 ARG A CA 1
ATOM 668 C C . ARG A 1 85 ? -3.410 -4.615 -10.963 1.00 97.88 85 ARG A C 1
ATOM 670 O O . ARG A 1 85 ? -4.219 -4.453 -10.050 1.00 97.88 85 ARG A O 1
ATOM 677 N N . ASP A 1 86 ? -2.528 -5.614 -10.968 1.00 98.19 86 ASP A N 1
ATOM 678 C CA . ASP A 1 86 ? -2.460 -6.612 -9.894 1.00 98.19 86 ASP A CA 1
ATOM 679 C C . ASP A 1 86 ? -1.873 -5.992 -8.622 1.00 98.19 86 ASP A C 1
ATOM 681 O O . ASP A 1 86 ? -2.369 -6.220 -7.515 1.00 98.19 86 ASP A O 1
ATOM 685 N N . GLY A 1 87 ? -0.818 -5.188 -8.774 1.00 98.12 87 GLY A N 1
ATOM 686 C CA . GLY A 1 87 ? -0.232 -4.412 -7.686 1.00 98.12 87 GLY A CA 1
ATOM 687 C C . GLY A 1 87 ? -1.208 -3.392 -7.103 1.00 98.12 87 GLY A C 1
ATOM 688 O O . GLY A 1 87 ? -1.362 -3.322 -5.882 1.00 98.12 87 GLY A O 1
ATOM 689 N N . GLU A 1 88 ? -1.923 -2.669 -7.968 1.00 98.50 88 GLU A N 1
ATOM 690 C CA . GLU A 1 88 ? -2.975 -1.728 -7.576 1.00 98.50 88 GLU A CA 1
ATOM 691 C C . GLU A 1 88 ? -4.065 -2.417 -6.742 1.00 98.50 88 GLU A C 1
ATOM 693 O O . GLU A 1 88 ? -4.380 -1.948 -5.649 1.00 98.50 88 GLU A O 1
ATOM 698 N N . GLY A 1 89 ? -4.575 -3.571 -7.185 1.00 98.62 89 GLY A N 1
ATOM 699 C CA . GLY A 1 89 ? -5.582 -4.329 -6.436 1.00 98.62 89 GLY A CA 1
ATOM 700 C C . GLY A 1 89 ? -5.103 -4.772 -5.049 1.00 98.62 89 GLY A C 1
ATOM 701 O O . GLY A 1 89 ? -5.844 -4.653 -4.072 1.00 98.62 89 GLY A O 1
ATOM 702 N N . ARG A 1 90 ? -3.846 -5.229 -4.930 1.00 98.69 90 ARG A N 1
ATOM 703 C CA . ARG A 1 90 ? -3.257 -5.584 -3.625 1.00 98.69 90 ARG A CA 1
ATOM 704 C C . ARG A 1 90 ? -3.157 -4.378 -2.693 1.00 98.69 90 ARG A C 1
ATOM 706 O O . ARG A 1 90 ? -3.486 -4.496 -1.516 1.00 98.69 90 ARG A O 1
ATOM 713 N N . ALA A 1 91 ? -2.706 -3.233 -3.206 1.00 98.75 91 ALA A N 1
ATOM 714 C CA . ALA A 1 91 ? -2.574 -2.019 -2.408 1.00 98.75 91 ALA A CA 1
ATOM 715 C C . ALA A 1 91 ? -3.942 -1.507 -1.923 1.00 98.75 91 ALA A C 1
ATOM 717 O O . ALA A 1 91 ? -4.089 -1.231 -0.735 1.00 98.75 91 ALA A O 1
ATOM 718 N N . LEU A 1 92 ? -4.953 -1.459 -2.799 1.00 98.69 92 LEU A N 1
ATOM 719 C CA . LEU A 1 92 ? -6.319 -1.043 -2.445 1.00 98.69 92 LEU A CA 1
ATOM 720 C C . LEU A 1 92 ? -6.936 -1.953 -1.373 1.00 98.69 92 LEU A C 1
ATOM 722 O O . LEU A 1 92 ? -7.404 -1.460 -0.349 1.00 98.69 92 LEU A O 1
ATOM 726 N N . GLY A 1 93 ? -6.849 -3.278 -1.542 1.00 98.56 93 GLY A N 1
ATOM 727 C CA . GLY A 1 93 ? -7.375 -4.224 -0.554 1.00 98.56 93 GLY A CA 1
ATOM 728 C C . GLY A 1 93 ? -6.716 -4.074 0.821 1.00 98.56 93 GLY A C 1
ATOM 729 O O . GLY A 1 93 ? -7.394 -4.098 1.849 1.00 98.56 93 GLY A O 1
ATOM 730 N N . ASN A 1 94 ? -5.401 -3.846 0.848 1.00 98.62 94 ASN A N 1
ATOM 731 C CA . ASN A 1 94 ? -4.680 -3.580 2.088 1.00 98.62 94 ASN A CA 1
ATOM 732 C C . ASN A 1 94 ? -5.114 -2.250 2.738 1.00 98.62 94 ASN A C 1
ATOM 734 O O . ASN A 1 94 ? -5.338 -2.211 3.950 1.00 98.62 94 ASN A O 1
ATOM 738 N N . LEU A 1 95 ? -5.292 -1.179 1.954 1.00 98.69 95 LEU A N 1
ATOM 739 C CA . LEU A 1 95 ? -5.799 0.109 2.447 1.00 98.69 95 LEU A CA 1
ATOM 740 C C . LEU A 1 95 ? -7.182 -0.042 3.097 1.00 98.69 95 LEU A C 1
ATOM 742 O O . LEU A 1 95 ? -7.372 0.417 4.225 1.00 98.69 95 LEU A O 1
ATOM 746 N N . GLY A 1 96 ? -8.110 -0.751 2.447 1.00 98.38 96 GLY A N 1
ATOM 747 C CA . GLY A 1 96 ? -9.439 -1.035 2.998 1.00 98.38 96 GLY A CA 1
ATOM 748 C C . GLY A 1 96 ? -9.375 -1.766 4.344 1.00 98.38 96 GLY A C 1
ATOM 749 O O . GLY A 1 96 ? -10.028 -1.364 5.313 1.00 98.38 96 GLY A O 1
ATOM 750 N N . ILE A 1 97 ? -8.510 -2.781 4.456 1.00 98.25 97 ILE A N 1
ATOM 751 C CA . ILE A 1 97 ? -8.277 -3.504 5.717 1.00 98.25 97 ILE A CA 1
ATOM 752 C C . ILE A 1 97 ? -7.738 -2.561 6.806 1.00 98.25 97 ILE A C 1
ATOM 754 O O . ILE A 1 97 ? -8.261 -2.570 7.923 1.00 98.25 97 ILE A O 1
ATOM 758 N N . ALA A 1 98 ? -6.743 -1.718 6.506 1.00 98.12 98 ALA A N 1
ATOM 759 C CA . ALA A 1 98 ? -6.199 -0.766 7.482 1.00 98.12 98 ALA A CA 1
ATOM 760 C C . ALA A 1 98 ? -7.226 0.255 7.972 1.00 98.12 98 ALA A C 1
ATOM 762 O O . ALA A 1 98 ? -7.287 0.517 9.178 1.00 98.12 98 ALA A O 1
ATOM 763 N N . TYR A 1 99 ? -8.052 0.808 7.084 1.00 98.38 9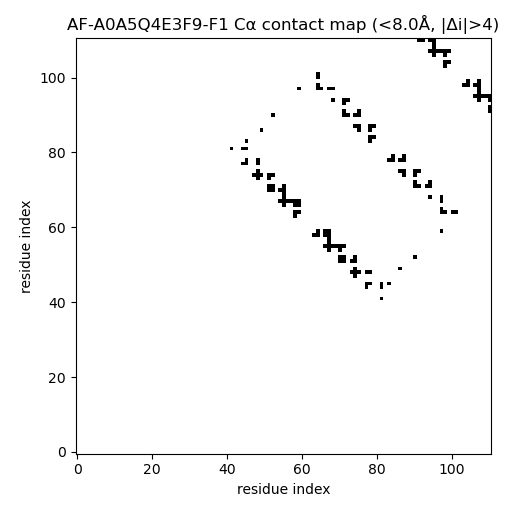9 TYR A N 1
ATOM 764 C CA . TYR A 1 99 ? -9.132 1.705 7.496 1.00 98.38 99 TYR A CA 1
ATOM 765 C C . TYR A 1 99 ? -10.159 0.989 8.380 1.00 98.38 99 TYR A C 1
ATOM 767 O O . TYR A 1 99 ? -10.561 1.532 9.411 1.00 98.38 99 TYR A O 1
ATOM 775 N N . GLY A 1 100 ? -10.496 -0.265 8.063 1.00 97.88 100 GLY A N 1
ATOM 776 C CA . GLY A 1 100 ? -11.328 -1.113 8.917 1.00 97.88 100 GLY A CA 1
ATOM 777 C C . GLY A 1 100 ? -10.728 -1.329 10.312 1.00 97.88 100 GLY A C 1
ATOM 778 O O . GLY A 1 100 ? -11.437 -1.202 11.312 1.00 97.88 100 GLY A O 1
ATOM 779 N N . SER A 1 101 ? -9.417 -1.581 10.406 1.00 97.06 101 SER A N 1
ATOM 780 C CA . SER A 1 101 ? -8.694 -1.717 11.682 1.00 97.06 101 SER A CA 1
ATOM 781 C C . SER A 1 101 ? -8.617 -0.417 12.488 1.00 97.06 101 SER A C 1
ATOM 783 O O . SER A 1 101 ? -8.578 -0.462 13.716 1.00 97.06 101 SER A O 1
ATOM 785 N N . LEU A 1 102 ? -8.635 0.741 11.824 1.00 96.94 102 LEU A N 1
ATOM 786 C CA . LEU A 1 102 ? -8.722 2.057 12.467 1.00 96.94 102 LEU A CA 1
ATOM 787 C C . LEU A 1 102 ? -10.152 2.440 12.886 1.00 96.94 102 LEU A C 1
ATOM 789 O O . LEU A 1 102 ? -10.331 3.449 13.569 1.00 96.94 102 LEU A O 1
ATOM 793 N N . GLY A 1 103 ? -11.158 1.652 12.495 1.00 96.94 103 GLY A N 1
ATOM 794 C CA . GLY A 1 103 ? -12.574 1.940 12.726 1.00 96.94 103 GLY A CA 1
ATOM 795 C C . GLY A 1 103 ? -13.170 2.968 11.759 1.00 96.94 103 GLY A C 1
ATOM 796 O O . GLY A 1 103 ? -14.309 3.395 11.950 1.00 96.94 103 GLY A O 1
ATOM 797 N N . ASP A 1 104 ? -12.434 3.363 10.717 1.00 97.38 104 ASP A N 1
ATOM 798 C CA . ASP A 1 104 ? -12.919 4.275 9.682 1.00 97.38 104 ASP A CA 1
ATOM 799 C C . ASP A 1 104 ? -13.597 3.493 8.551 1.00 97.38 104 ASP A C 1
ATOM 801 O O . ASP A 1 104 ? -13.094 3.335 7.438 1.00 97.38 104 ASP A O 1
ATOM 805 N N . TYR A 1 105 ? -14.766 2.942 8.868 1.00 95.44 105 TYR A N 1
ATOM 806 C CA . TYR A 1 105 ? -15.495 2.058 7.959 1.00 95.44 105 TYR A CA 1
ATOM 807 C C . TYR A 1 105 ? -16.011 2.755 6.701 1.00 95.44 105 TYR A C 1
ATOM 809 O O . TYR A 1 105 ? -16.297 2.077 5.721 1.00 95.44 105 TYR A O 1
ATOM 817 N N . ARG A 1 106 ? -16.166 4.085 6.722 1.00 96.50 106 ARG A N 1
ATOM 818 C CA . ARG A 1 106 ? -16.597 4.828 5.530 1.00 96.50 106 ARG A CA 1
ATOM 819 C C . ARG A 1 106 ? -15.507 4.767 4.474 1.00 96.50 106 ARG A C 1
ATOM 821 O O . ARG A 1 106 ? -15.773 4.315 3.370 1.00 96.50 106 ARG A O 1
ATOM 828 N N . GLN A 1 107 ? -14.286 5.102 4.870 1.00 93.56 107 GLN A N 1
ATOM 829 C CA . GLN A 1 107 ? -13.132 5.051 3.987 1.00 93.56 107 GLN A CA 1
ATOM 830 C C . GLN A 1 107 ? -12.817 3.616 3.568 1.00 93.56 107 GLN A C 1
ATOM 832 O O . GLN A 1 107 ? -12.502 3.387 2.411 1.00 93.56 107 GLN A O 1
ATOM 837 N N . ALA A 1 108 ? -12.971 2.638 4.464 1.00 96.31 108 ALA A N 1
ATOM 838 C CA . ALA A 1 108 ? -12.730 1.233 4.136 1.00 96.31 108 ALA A CA 1
ATOM 839 C C . ALA A 1 108 ? -13.617 0.684 3.000 1.00 96.31 108 ALA A C 1
ATOM 841 O O . ALA A 1 108 ? -13.201 -0.252 2.336 1.00 96.31 108 ALA A O 1
ATOM 842 N N . ILE A 1 109 ? -14.827 1.226 2.802 1.00 95.50 109 ILE A N 1
ATOM 843 C CA . ILE A 1 109 ? -15.760 0.802 1.738 1.00 95.50 109 ILE A CA 1
ATOM 844 C C . ILE A 1 109 ? -15.425 1.458 0.391 1.00 95.50 109 ILE A C 1
ATOM 846 O O . ILE A 1 109 ? -15.799 0.932 -0.656 1.00 95.50 109 ILE A O 1
ATOM 850 N N . ASP A 1 110 ? -14.737 2.600 0.412 1.00 94.75 110 ASP A N 1
ATOM 851 C CA . ASP A 1 110 ? -14.306 3.299 -0.801 1.00 94.75 110 ASP A CA 1
ATOM 852 C C . ASP A 1 110 ? -13.083 2.627 -1.466 1.00 94.75 110 ASP A C 1
ATOM 854 O O . ASP A 1 110 ? -12.747 2.969 -2.604 1.00 94.75 110 ASP A O 1
ATOM 858 N N . PHE A 1 111 ? -12.435 1.684 -0.769 1.00 92.38 111 PHE A N 1
ATOM 859 C CA . PHE A 1 111 ? -11.283 0.895 -1.223 1.00 92.38 111 PHE A CA 1
ATOM 860 C C . PHE A 1 111 ? -11.666 -0.559 -1.519 1.00 92.38 111 PHE A C 1
ATOM 862 O O . PHE A 1 111 ? -11.150 -1.087 -2.531 1.00 92.38 111 PHE A O 1
#

Solvent-accessible surface area (backbone atoms only — not comparable to full-atom values): 6517 Å² total; per-residue (Å²): 135,90,83,85,82,81,88,86,78,91,72,95,64,92,71,80,82,72,77,92,82,80,71,91,83,74,76,72,74,70,80,82,61,53,66,61,56,52,50,51,53,42,51,54,46,50,52,51,24,50,52,28,42,52,50,15,52,56,31,41,77,72,66,38,37,76,56,15,44,52,29,23,51,54,17,29,52,46,19,56,74,68,64,35,62,69,55,29,53,54,25,33,52,50,44,16,51,39,27,46,75,72,68,40,56,70,65,22,70,80,72

Secondary structure (DSSP, 8-state):
-------------------TTS-SS----GGGTHHHHHHHHHHHHHHHHHHHHHHHHHHHHTT-HHHHHHHHHHHHHHHHHTT-HHHHHHHHHHHHHHHHHTT-HHHHHH-